Protein AF-A0A7S3NRF9-F1 (afdb_monomer)

Structure (mmCIF, N/CA/C/O backbone):
data_AF-A0A7S3NRF9-F1
#
_entry.id   AF-A0A7S3NRF9-F1
#
loop_
_atom_site.group_PDB
_atom_site.id
_atom_site.type_symbol
_atom_site.label_atom_id
_atom_site.label_alt_id
_atom_site.label_comp_id
_atom_site.label_asym_id
_atom_site.label_entity_id
_atom_site.label_seq_id
_atom_site.pdbx_PDB_ins_code
_atom_site.Cartn_x
_atom_site.Cartn_y
_atom_site.Cartn_z
_atom_site.occupancy
_atom_site.B_iso_or_equiv
_atom_site.auth_seq_id
_atom_site.auth_comp_id
_atom_site.auth_asym_id
_atom_site.auth_atom_id
_atom_site.pdbx_PDB_model_num
ATOM 1 N N . ILE A 1 1 ? -12.231 12.525 6.512 1.00 57.41 1 ILE A N 1
ATOM 2 C CA . ILE A 1 1 ? -11.126 12.093 7.397 1.00 57.41 1 ILE A CA 1
ATOM 3 C C . ILE A 1 1 ? -11.664 11.778 8.800 1.00 57.41 1 ILE A C 1
ATOM 5 O O . ILE A 1 1 ? -12.117 10.665 8.987 1.00 57.41 1 ILE A O 1
ATOM 9 N N . LYS A 1 2 ? -11.835 12.724 9.746 1.00 56.34 2 LYS A N 1
ATOM 10 C CA . LYS A 1 2 ? -12.274 12.409 11.141 1.00 56.34 2 LYS A CA 1
ATOM 11 C C . LYS A 1 2 ? -13.514 11.498 11.293 1.00 56.34 2 LYS A C 1
ATOM 13 O O . LYS A 1 2 ? -13.524 10.615 12.141 1.00 56.34 2 LYS A O 1
ATOM 18 N N . ARG A 1 3 ? -14.553 11.688 10.468 1.00 62.19 3 ARG A N 1
ATOM 19 C CA . ARG A 1 3 ? -15.779 10.857 10.483 1.00 62.19 3 ARG A CA 1
ATOM 20 C C . ARG A 1 3 ? -15.545 9.411 10.003 1.00 62.19 3 ARG A C 1
ATOM 22 O O . ARG A 1 3 ? -16.266 8.518 10.429 1.00 62.19 3 ARG A O 1
ATOM 29 N N . ARG A 1 4 ? -14.556 9.201 9.129 1.00 65.81 4 ARG A N 1
ATOM 30 C CA . ARG A 1 4 ? -14.205 7.916 8.497 1.00 65.81 4 ARG A CA 1
ATOM 31 C C . ARG A 1 4 ? -13.383 7.051 9.454 1.00 65.81 4 ARG A C 1
ATOM 33 O O . ARG A 1 4 ? -13.806 5.948 9.791 1.00 65.81 4 ARG A O 1
ATOM 40 N N . ILE A 1 5 ? -12.354 7.649 10.054 1.00 64.00 5 ILE A N 1
ATOM 41 C CA . ILE A 1 5 ? -11.557 7.048 11.129 1.00 64.00 5 ILE A CA 1
ATOM 42 C C . ILE A 1 5 ? -12.454 6.566 12.272 1.00 64.00 5 ILE A C 1
ATOM 44 O O . ILE A 1 5 ? -12.232 5.484 12.804 1.00 64.00 5 ILE A O 1
ATOM 48 N N . ASN A 1 6 ? -13.480 7.336 12.649 1.00 68.38 6 ASN A N 1
ATOM 49 C CA . ASN A 1 6 ? -14.400 6.931 13.713 1.00 68.38 6 ASN A CA 1
ATOM 50 C C . ASN A 1 6 ? -15.229 5.690 13.351 1.00 68.38 6 ASN A C 1
ATOM 52 O O . ASN A 1 6 ? -15.350 4.817 14.200 1.00 68.38 6 ASN A O 1
ATOM 56 N N . LYS A 1 7 ? -15.712 5.547 12.107 1.00 72.88 7 LYS A N 1
ATOM 57 C CA . LYS A 1 7 ? -16.411 4.324 11.660 1.00 72.88 7 LYS A CA 1
ATOM 58 C C . LYS A 1 7 ? -15.509 3.090 11.705 1.00 72.88 7 LYS A C 1
ATOM 60 O O . LYS A 1 7 ? -15.935 2.026 12.145 1.00 72.88 7 LYS A O 1
ATOM 65 N N . ILE A 1 8 ? -14.259 3.228 11.264 1.00 69.19 8 ILE A N 1
ATOM 66 C CA . ILE A 1 8 ? -13.275 2.139 11.317 1.00 69.1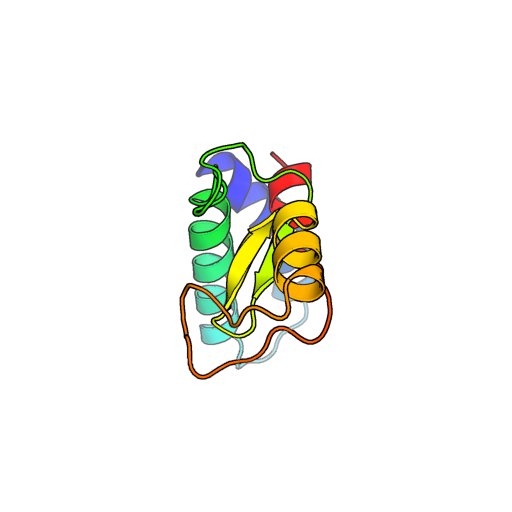9 8 ILE A CA 1
ATOM 67 C C . ILE A 1 8 ? -12.960 1.811 12.778 1.00 69.19 8 ILE A C 1
ATOM 69 O O . ILE A 1 8 ? -13.013 0.654 13.179 1.00 69.19 8 ILE A O 1
ATOM 73 N N . LYS A 1 9 ? -12.714 2.825 13.613 1.00 68.38 9 LYS A N 1
ATOM 74 C CA . LYS A 1 9 ? -12.515 2.631 15.053 1.00 68.38 9 LYS A CA 1
ATOM 75 C C . LYS A 1 9 ? -13.701 1.916 15.692 1.00 68.38 9 LYS A C 1
ATOM 77 O O . LYS A 1 9 ? -13.483 0.983 16.447 1.00 68.38 9 LYS A O 1
ATOM 82 N N . GLU A 1 10 ? -14.930 2.297 15.375 1.00 71.25 10 GLU A N 1
ATOM 83 C CA . GLU A 1 10 ? -16.123 1.613 15.872 1.00 71.25 10 GLU A CA 1
ATOM 84 C C . GLU A 1 10 ? -16.146 0.146 15.425 1.00 71.25 10 GLU A C 1
ATOM 86 O O . GLU A 1 10 ? -16.235 -0.72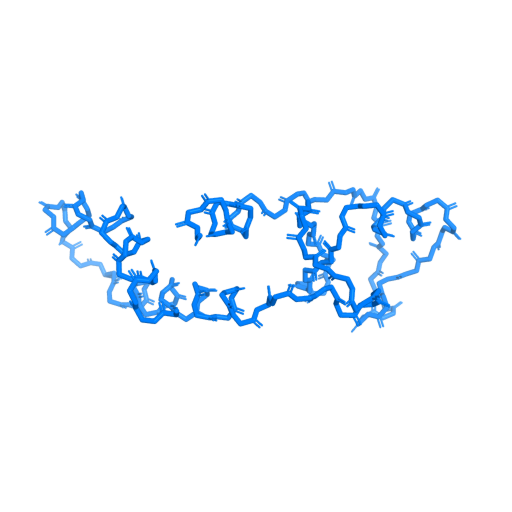9 16.278 1.00 71.25 10 GLU A O 1
ATOM 91 N N . LYS A 1 11 ? -15.938 -0.148 14.134 1.00 73.06 11 LYS A N 1
ATOM 92 C CA . LYS A 1 11 ? -15.914 -1.526 13.607 1.00 73.06 11 LYS A CA 1
ATOM 93 C C . LYS A 1 11 ? -14.868 -2.420 14.289 1.00 73.06 11 LYS A C 1
ATOM 95 O O . LYS A 1 11 ? -15.180 -3.560 14.623 1.00 73.06 11 LYS A O 1
ATOM 100 N N . TYR A 1 12 ? -13.639 -1.934 14.485 1.00 67.75 12 TYR A N 1
ATOM 101 C CA . TYR A 1 12 ? -12.548 -2.745 15.051 1.00 67.75 12 TYR A CA 1
ATOM 102 C C . TYR A 1 12 ? -12.474 -2.687 16.580 1.00 67.75 12 TYR A C 1
ATOM 104 O O . TYR A 1 12 ? -11.931 -3.611 17.175 1.00 67.75 12 TYR A O 1
ATOM 112 N N . PHE A 1 13 ? -13.014 -1.652 17.235 1.00 68.81 13 PHE A N 1
ATOM 113 C CA . PHE A 1 13 ? -12.909 -1.493 18.691 1.00 68.81 13 PHE A CA 1
ATOM 114 C C . PHE A 1 13 ? -14.209 -1.716 19.475 1.00 68.81 13 PHE A C 1
ATOM 116 O O . PHE A 1 13 ? -14.109 -2.006 20.666 1.00 68.81 13 PHE A O 1
ATOM 123 N N . GLN A 1 14 ? -15.404 -1.673 18.862 1.00 64.12 14 GLN A N 1
ATOM 124 C CA . GLN A 1 14 ? -16.675 -1.875 19.591 1.00 64.12 14 GLN A CA 1
ATOM 125 C C . GLN A 1 14 ? -16.762 -3.239 20.294 1.00 64.12 14 GLN A C 1
ATOM 127 O O . GLN A 1 14 ? -17.313 -3.314 21.388 1.00 64.12 14 GLN A O 1
ATOM 132 N N . ALA A 1 15 ? -16.191 -4.301 19.713 1.00 53.44 15 ALA A N 1
ATOM 133 C CA . ALA A 1 15 ? -16.131 -5.627 20.342 1.00 53.44 15 ALA A CA 1
ATOM 134 C C . ALA A 1 15 ? -14.925 -5.799 21.290 1.00 53.44 15 ALA A C 1
ATOM 136 O O . ALA A 1 15 ? -14.947 -6.641 22.185 1.00 53.44 15 ALA A O 1
ATOM 137 N N . TYR A 1 16 ? -13.870 -4.999 21.109 1.00 54.41 16 TYR A N 1
ATOM 138 C CA . TYR A 1 16 ? -12.612 -5.116 21.855 1.00 54.41 16 TYR A CA 1
ATOM 139 C C . TYR A 1 16 ? -12.674 -4.429 23.221 1.00 54.41 16 TYR A C 1
ATOM 141 O O . TYR A 1 16 ? -12.123 -4.950 24.190 1.00 54.41 16 TYR A O 1
ATOM 149 N N . ASP A 1 17 ? -13.381 -3.300 23.327 1.00 53.94 17 ASP A N 1
ATOM 150 C CA . ASP A 1 17 ? -13.506 -2.567 24.593 1.00 53.94 17 ASP A CA 1
ATOM 151 C C . ASP A 1 17 ? -14.291 -3.377 25.666 1.00 53.94 17 ASP A C 1
ATOM 153 O O . ASP A 1 17 ? -14.190 -3.063 26.849 1.00 53.94 17 ASP A O 1
ATOM 157 N N . GLN A 1 18 ? -15.007 -4.456 25.295 1.00 52.12 18 GLN A N 1
ATOM 158 C CA . GLN A 1 18 ? -15.747 -5.333 26.225 1.00 52.12 18 GLN A CA 1
ATOM 159 C C . GLN A 1 18 ? -14.961 -6.566 26.723 1.00 52.12 18 GLN A C 1
ATOM 161 O O . GLN A 1 18 ? -15.396 -7.208 27.675 1.00 52.12 18 GLN A O 1
ATOM 166 N N . ILE A 1 19 ? -13.827 -6.920 26.100 1.00 51.50 19 ILE A N 1
ATOM 167 C CA . ILE A 1 19 ? -13.171 -8.233 26.303 1.00 51.50 19 ILE A CA 1
ATOM 168 C C . ILE A 1 19 ? -11.788 -8.128 26.983 1.00 51.50 19 ILE A C 1
ATOM 170 O O . ILE A 1 19 ? -11.240 -9.134 27.427 1.00 51.50 19 ILE A O 1
ATOM 174 N N . LEU A 1 20 ? -11.193 -6.939 27.120 1.00 49.19 20 LEU A N 1
ATOM 175 C CA . LEU A 1 20 ? -9.749 -6.851 27.375 1.00 49.19 20 LEU A CA 1
ATOM 176 C C . LEU A 1 20 ? -9.321 -6.395 28.773 1.00 49.19 20 LEU A C 1
ATOM 178 O O . LEU A 1 20 ? -9.385 -5.221 29.129 1.00 49.19 20 LEU A O 1
ATOM 182 N N . VAL A 1 21 ? -8.726 -7.347 29.499 1.00 49.94 21 VAL A N 1
ATOM 183 C CA . VAL A 1 21 ? -7.741 -7.135 30.569 1.00 49.94 21 VAL A CA 1
ATOM 184 C C . VAL A 1 21 ? -6.389 -6.806 29.902 1.00 49.94 21 VAL A C 1
ATOM 186 O O . VAL A 1 21 ? -6.007 -7.443 28.924 1.00 49.94 21 VAL A O 1
ATOM 189 N N . ALA A 1 22 ? -5.708 -5.756 30.370 1.00 49.78 22 ALA A N 1
ATOM 190 C CA . ALA A 1 22 ? -4.527 -5.114 29.762 1.00 49.78 22 ALA A CA 1
ATOM 191 C C . ALA A 1 22 ? -3.461 -6.089 29.193 1.00 49.78 22 ALA A C 1
ATOM 193 O O . ALA A 1 22 ? -3.112 -7.054 29.875 1.00 49.78 22 ALA A O 1
ATOM 194 N N . PRO A 1 23 ? -2.921 -5.829 27.971 1.00 52.16 23 PRO A N 1
ATOM 195 C CA . PRO A 1 23 ? -1.984 -4.716 27.736 1.00 52.16 23 PRO A CA 1
ATOM 196 C C . PRO A 1 23 ? -2.148 -4.011 26.360 1.00 52.16 23 PRO A C 1
ATOM 198 O O . PRO A 1 23 ? -1.223 -3.9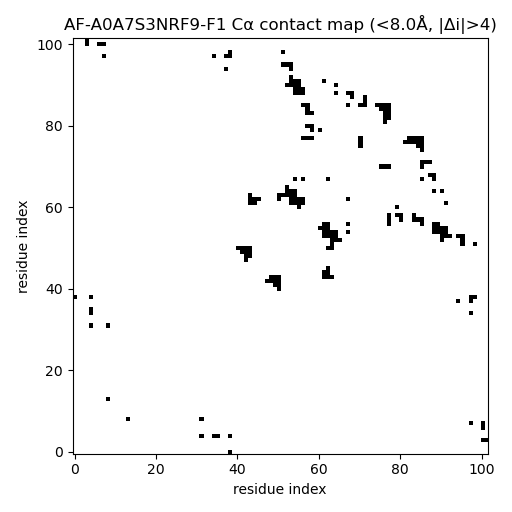67 25.556 1.00 52.16 23 PRO A O 1
ATOM 201 N N . GLN A 1 24 ? -3.324 -3.451 26.042 1.00 63.16 24 GLN A N 1
ATOM 202 C CA . GLN A 1 24 ? -3.655 -3.043 24.655 1.00 63.16 24 GLN A CA 1
ATOM 203 C C . GLN A 1 24 ? -3.738 -1.529 24.348 1.00 63.16 24 GLN A C 1
ATOM 205 O O . GLN A 1 24 ? -4.157 -1.148 23.251 1.00 63.16 24 GLN A O 1
ATOM 210 N N . LYS A 1 25 ? -3.304 -0.629 25.246 1.00 62.41 25 LYS A N 1
ATOM 211 C CA . LYS A 1 25 ? -3.264 0.821 24.930 1.00 62.41 25 LYS A CA 1
ATOM 212 C C . LYS A 1 25 ? -2.327 1.136 23.759 1.00 62.41 25 LYS A C 1
ATOM 214 O O . LYS A 1 25 ? -2.670 1.967 22.917 1.00 62.41 25 LYS A O 1
ATOM 219 N N . ASP A 1 26 ? -1.188 0.456 23.684 1.00 71.94 26 ASP A N 1
ATOM 220 C CA . ASP A 1 26 ? -0.205 0.683 22.622 1.00 71.94 26 ASP A CA 1
ATOM 221 C C . ASP A 1 26 ? -0.681 0.118 21.283 1.00 71.94 26 ASP A C 1
ATOM 223 O O . ASP A 1 26 ? -0.506 0.764 20.252 1.00 71.94 26 ASP A O 1
ATOM 227 N N . TYR A 1 27 ? -1.417 -0.998 21.301 1.00 72.12 27 TYR A N 1
ATOM 228 C CA . TYR A 1 27 ? -2.073 -1.531 20.108 1.00 72.12 27 TYR A CA 1
ATOM 229 C C . TYR A 1 27 ? -3.137 -0.568 19.561 1.00 72.12 27 TYR A C 1
ATOM 231 O O . TYR A 1 27 ? -3.139 -0.270 18.369 1.00 72.12 27 TYR A O 1
ATOM 239 N N . LYS A 1 28 ? -3.996 0.001 20.423 1.00 73.31 28 LYS A N 1
ATOM 240 C CA . LYS A 1 28 ? -5.025 0.978 20.011 1.00 73.31 28 LYS A CA 1
ATOM 241 C C . LYS A 1 28 ? -4.407 2.241 19.400 1.00 73.31 28 LYS A C 1
ATOM 243 O O . LYS A 1 28 ? -4.910 2.746 18.392 1.00 73.31 28 LYS A O 1
ATOM 248 N N . LYS A 1 29 ? -3.302 2.736 19.974 1.00 78.75 29 LYS A N 1
ATOM 249 C CA . LYS A 1 29 ? -2.528 3.862 19.418 1.00 78.75 29 LYS A CA 1
ATOM 250 C C . LYS A 1 29 ? -1.908 3.507 18.068 1.00 78.75 29 LYS A C 1
ATOM 252 O O . LYS A 1 29 ? -2.090 4.257 17.115 1.00 78.75 29 LYS A O 1
ATOM 257 N N . MET A 1 30 ? -1.233 2.362 17.978 1.00 79.38 30 MET A N 1
ATOM 258 C CA . MET A 1 30 ? -0.600 1.887 16.747 1.00 79.38 30 MET A CA 1
ATOM 259 C C . MET A 1 30 ? -1.626 1.700 15.626 1.00 79.38 30 MET A C 1
ATOM 261 O O . MET A 1 30 ? -1.424 2.189 14.521 1.00 79.38 30 MET A O 1
ATOM 265 N N . PHE A 1 31 ? -2.755 1.056 15.914 1.00 78.44 31 PHE A N 1
ATOM 266 C CA . PHE A 1 31 ? -3.831 0.870 14.948 1.00 78.44 31 PHE A CA 1
ATOM 267 C C . PHE A 1 31 ? -4.411 2.211 14.489 1.00 78.44 31 PHE A C 1
ATOM 269 O O . PHE A 1 31 ? -4.564 2.431 13.294 1.00 78.44 31 PHE A O 1
ATOM 276 N N . THR A 1 32 ? -4.675 3.136 15.420 1.00 78.06 32 THR A N 1
ATOM 277 C CA . THR A 1 32 ? -5.156 4.485 15.074 1.00 78.06 32 THR A CA 1
ATOM 278 C C . THR A 1 32 ? -4.182 5.200 14.139 1.00 78.06 32 THR A C 1
ATOM 280 O O . THR A 1 32 ? -4.608 5.731 13.117 1.00 78.06 32 THR A O 1
ATOM 283 N N . TYR A 1 33 ? -2.887 5.153 14.453 1.00 83.44 33 TYR A N 1
ATOM 284 C CA . TYR A 1 33 ? -1.835 5.721 13.616 1.00 83.44 33 TYR A CA 1
ATOM 285 C C . TYR A 1 33 ? -1.804 5.092 12.213 1.00 83.44 33 TYR A C 1
ATOM 287 O O . TYR A 1 33 ? -1.676 5.803 11.219 1.00 83.44 33 TYR A O 1
ATOM 295 N N . LEU A 1 34 ? -1.958 3.768 12.108 1.00 78.88 34 LEU A N 1
ATOM 296 C CA . LEU A 1 34 ? -1.984 3.074 10.818 1.00 78.88 34 LEU A CA 1
ATOM 297 C C . LEU A 1 34 ? -3.211 3.451 9.978 1.00 78.88 34 LEU A C 1
ATOM 299 O O . LEU A 1 34 ? -3.059 3.683 8.781 1.00 78.88 34 LEU A O 1
ATOM 303 N N . VAL A 1 35 ? -4.398 3.562 10.588 1.00 79.50 35 VAL A N 1
ATOM 304 C CA . VAL A 1 35 ? -5.609 4.047 9.899 1.00 79.50 35 VAL A CA 1
ATOM 305 C C . VAL A 1 35 ? -5.399 5.470 9.390 1.00 79.50 35 VAL A C 1
ATOM 307 O O . VAL A 1 35 ? -5.688 5.744 8.233 1.00 79.50 35 VAL A O 1
ATOM 310 N N . GLU A 1 36 ? -4.865 6.369 10.221 1.00 80.69 36 GLU A N 1
ATOM 311 C CA . GLU A 1 36 ? -4.591 7.762 9.837 1.00 80.69 36 GLU A CA 1
ATOM 312 C C . GLU A 1 36 ? -3.599 7.850 8.674 1.00 80.69 36 GLU A C 1
ATOM 314 O O . GLU A 1 36 ? -3.826 8.589 7.716 1.00 80.69 36 GLU A O 1
ATOM 319 N N . LYS A 1 37 ? -2.528 7.051 8.724 1.00 81.56 37 LYS A N 1
ATOM 320 C CA . LYS A 1 37 ? -1.538 6.982 7.649 1.00 81.56 37 LYS A CA 1
ATOM 321 C C . LYS A 1 37 ? -2.156 6.472 6.344 1.00 81.56 37 LYS A C 1
ATOM 323 O O . LYS A 1 37 ? -1.890 7.042 5.290 1.00 81.56 37 LYS A O 1
ATOM 328 N N . ILE A 1 38 ? -2.995 5.440 6.398 1.00 81.50 38 ILE A N 1
ATOM 329 C CA . ILE A 1 38 ? -3.661 4.889 5.210 1.00 81.50 38 ILE A CA 1
ATOM 330 C C . ILE A 1 38 ? -4.737 5.827 4.667 1.00 81.50 38 ILE A C 1
ATOM 332 O O . ILE A 1 38 ? -4.789 6.025 3.464 1.00 81.50 38 ILE A O 1
ATOM 336 N N . GLU A 1 39 ? -5.544 6.471 5.510 1.00 75.81 39 GLU A N 1
ATOM 337 C CA . GLU A 1 39 ? -6.506 7.475 5.034 1.00 75.81 39 GLU A CA 1
ATOM 338 C C . GLU A 1 39 ? -5.824 8.677 4.370 1.00 75.81 39 GLU A C 1
ATOM 340 O O . GLU A 1 39 ? -6.440 9.353 3.549 1.00 75.81 39 GLU A O 1
ATOM 345 N N . SER A 1 40 ? -4.571 8.973 4.729 1.00 79.50 40 SER A N 1
ATOM 346 C CA . SER A 1 40 ? -3.798 10.017 4.050 1.00 79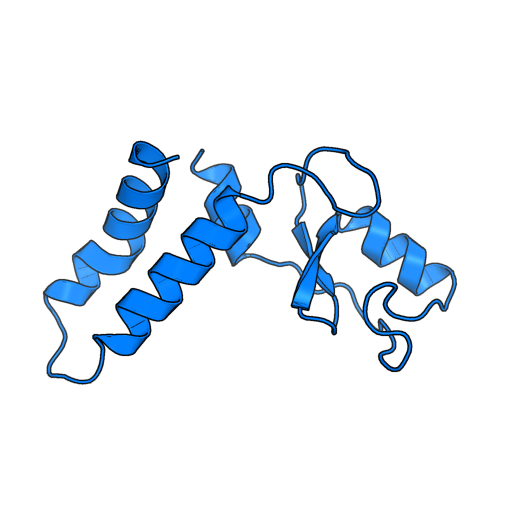.50 40 SER A CA 1
ATOM 347 C C . SER A 1 40 ? -3.261 9.584 2.680 1.00 79.50 40 SER A C 1
ATOM 349 O O . SER A 1 40 ? -2.926 10.438 1.861 1.00 79.50 40 SER A O 1
ATOM 351 N N . LEU A 1 41 ? -3.212 8.277 2.406 1.00 81.06 41 LEU A N 1
ATOM 352 C CA . LEU A 1 41 ? -2.833 7.716 1.112 1.00 81.06 41 LEU A CA 1
ATOM 353 C C . LEU A 1 41 ? -4.048 7.727 0.172 1.00 81.06 41 LEU A C 1
ATOM 355 O O . LEU A 1 41 ? -4.727 6.721 0.021 1.00 81.06 41 LEU A O 1
ATOM 359 N N . ASN A 1 42 ? -4.325 8.862 -0.469 1.00 78.81 42 ASN A N 1
ATOM 360 C CA . ASN A 1 42 ? -5.363 8.934 -1.511 1.00 78.81 42 ASN A CA 1
ATOM 361 C C . ASN A 1 42 ? -4.846 8.522 -2.898 1.00 78.81 42 ASN A C 1
ATOM 3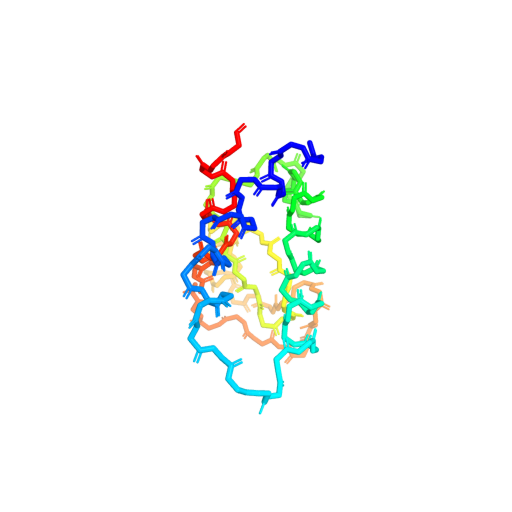63 O O . ASN A 1 42 ? -5.632 8.146 -3.767 1.00 78.81 42 ASN A O 1
ATOM 367 N N . GLU A 1 43 ? -3.530 8.603 -3.097 1.00 88.69 43 GLU A N 1
ATOM 368 C CA . GLU A 1 43 ? -2.872 8.411 -4.385 1.00 88.69 43 GLU A CA 1
ATOM 369 C C . GLU A 1 43 ? -1.702 7.435 -4.256 1.00 88.69 43 GLU A C 1
ATOM 371 O O . GLU A 1 43 ? -1.002 7.369 -3.241 1.00 88.69 43 GLU A O 1
ATOM 376 N N . CYS A 1 44 ? -1.487 6.666 -5.316 1.00 90.56 44 CYS A N 1
ATOM 377 C CA . CYS A 1 44 ? -0.358 5.777 -5.471 1.00 90.56 44 CYS A CA 1
ATOM 378 C C . CYS A 1 44 ? 0.917 6.624 -5.617 1.00 90.56 44 CYS A C 1
ATOM 380 O O . CYS A 1 44 ? 1.011 7.417 -6.552 1.00 90.56 44 CYS A O 1
ATOM 382 N N . PRO A 1 45 ? 1.948 6.426 -4.778 1.00 90.44 45 PRO A N 1
ATOM 383 C CA . PRO A 1 45 ? 3.138 7.283 -4.770 1.00 90.44 45 PRO A CA 1
ATOM 384 C C . PRO A 1 45 ? 4.013 7.170 -6.029 1.00 90.44 45 PRO A C 1
ATOM 386 O O . PRO A 1 45 ? 4.962 7.933 -6.177 1.00 90.44 45 PRO A O 1
ATOM 389 N N . LEU A 1 46 ? 3.736 6.205 -6.913 1.00 89.81 46 LEU A N 1
ATOM 390 C CA . LEU A 1 46 ? 4.468 6.011 -8.169 1.00 89.81 46 LEU A CA 1
ATOM 391 C C . LEU A 1 46 ? 3.676 6.461 -9.399 1.00 89.81 46 LEU A C 1
ATOM 393 O O . LEU A 1 46 ? 4.279 6.928 -10.359 1.00 89.81 46 LEU A O 1
ATOM 397 N N . SER A 1 47 ? 2.350 6.288 -9.392 1.00 88.25 47 SER A N 1
ATOM 398 C CA . SER A 1 47 ? 1.501 6.623 -10.542 1.00 88.25 47 SER A CA 1
ATOM 399 C C . SER A 1 47 ? 0.743 7.932 -10.381 1.00 88.25 47 SER A C 1
ATOM 401 O O . SER A 1 47 ? 0.262 8.462 -11.375 1.00 88.25 47 SER A O 1
ATOM 403 N N . PHE A 1 48 ? 0.645 8.449 -9.152 1.00 88.81 48 PHE A N 1
ATOM 404 C CA . PHE A 1 48 ? -0.190 9.596 -8.778 1.00 88.81 48 PHE A CA 1
ATOM 405 C C . PHE A 1 48 ? -1.686 9.404 -9.094 1.00 88.81 48 PHE A C 1
ATOM 407 O O . PHE A 1 48 ? -2.466 10.348 -9.064 1.00 88.81 48 PHE A O 1
ATOM 414 N N . GLU A 1 49 ? -2.104 8.170 -9.383 1.00 89.81 49 GLU A N 1
ATOM 415 C CA . GLU A 1 49 ? -3.506 7.788 -9.559 1.00 89.81 49 GLU A CA 1
ATOM 416 C C . GLU A 1 49 ? -4.101 7.331 -8.227 1.00 89.81 49 GLU A C 1
ATOM 418 O O . GLU A 1 49 ? -3.368 7.015 -7.289 1.00 89.81 49 GLU A O 1
ATOM 423 N N . SER A 1 50 ? -5.427 7.220 -8.148 1.00 89.56 50 SER A N 1
ATOM 424 C CA . SER A 1 50 ? -6.079 6.707 -6.942 1.00 89.56 50 SER A CA 1
ATOM 425 C C . SER A 1 50 ? -5.656 5.267 -6.609 1.00 89.56 50 SER A C 1
ATOM 427 O O . SER A 1 50 ? -5.314 4.466 -7.486 1.00 89.56 50 SER A O 1
ATOM 429 N N . LEU A 1 51 ? -5.639 4.942 -5.315 1.00 90.06 51 LEU A N 1
ATOM 430 C CA . LEU A 1 51 ? -5.343 3.598 -4.819 1.00 90.06 51 LEU A CA 1
ATOM 431 C C . LEU A 1 51 ? -6.611 2.731 -4.796 1.00 90.06 51 LEU A C 1
ATOM 433 O O . LEU A 1 51 ? -7.312 2.686 -3.790 1.00 90.06 51 LEU A O 1
ATOM 437 N N . ASP A 1 52 ? -6.865 1.987 -5.874 1.00 89.06 52 ASP A N 1
ATOM 438 C CA . ASP A 1 52 ? -8.056 1.124 -5.984 1.00 89.06 52 ASP A CA 1
ATOM 439 C C . ASP A 1 52 ? -7.811 -0.298 -5.458 1.00 89.06 52 ASP A C 1
ATOM 441 O O . ASP A 1 52 ? -8.626 -0.887 -4.747 1.00 89.06 52 ASP A O 1
ATOM 445 N N . ASN A 1 53 ? -6.660 -0.876 -5.812 1.0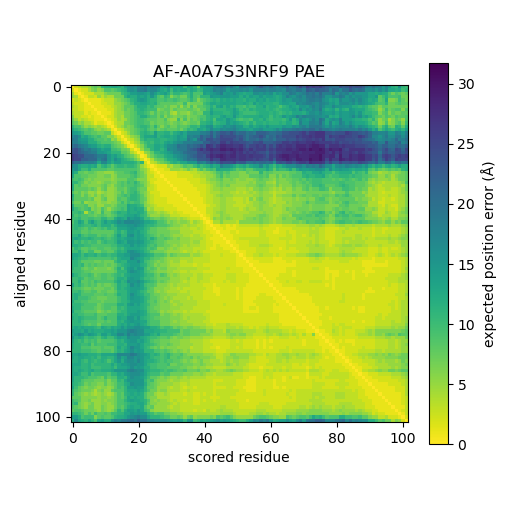0 92.50 53 ASN A N 1
ATOM 446 C CA . ASN A 1 53 ? -6.264 -2.226 -5.410 1.00 92.50 53 ASN A CA 1
ATOM 447 C C . ASN A 1 53 ? -4.901 -2.150 -4.723 1.00 92.50 53 ASN A C 1
ATOM 449 O O . ASN A 1 53 ? -3.873 -2.383 -5.364 1.00 92.50 53 ASN A O 1
ATOM 453 N N . PRO A 1 54 ? -4.866 -1.771 -3.435 1.00 94.25 54 PRO A N 1
ATOM 454 C CA . PRO A 1 54 ? -3.614 -1.504 -2.750 1.00 94.25 54 PRO A CA 1
ATOM 455 C C . PRO A 1 54 ? -2.826 -2.798 -2.508 1.00 94.25 54 PRO A C 1
ATOM 457 O O . PRO A 1 54 ? -3.324 -3.768 -1.935 1.00 94.25 54 PRO A O 1
ATOM 460 N N . ALA A 1 55 ? -1.558 -2.788 -2.899 1.00 95.31 55 ALA A N 1
ATOM 461 C CA . ALA A 1 55 ? -0.560 -3.812 -2.633 1.00 95.31 55 ALA A CA 1
ATOM 462 C C . ALA A 1 55 ? 0.598 -3.208 -1.834 1.00 95.31 55 ALA A C 1
ATOM 464 O O . ALA A 1 55 ? 0.981 -2.059 -2.049 1.00 95.31 55 ALA A O 1
ATOM 465 N N . ILE A 1 56 ? 1.158 -3.980 -0.906 1.00 94.44 56 ILE A N 1
ATOM 466 C CA . ILE A 1 56 ? 2.281 -3.554 -0.073 1.00 94.44 56 ILE A CA 1
ATOM 467 C C . ILE A 1 56 ? 3.596 -4.085 -0.642 1.00 94.44 56 ILE A C 1
ATOM 469 O O . ILE A 1 56 ? 3.731 -5.264 -0.974 1.00 94.44 56 ILE A O 1
ATOM 473 N N . LEU A 1 57 ? 4.568 -3.192 -0.759 1.00 94.75 57 LEU A N 1
ATOM 474 C CA . LEU A 1 57 ? 5.933 -3.511 -1.139 1.00 94.75 57 LEU A CA 1
ATOM 475 C C . LEU A 1 57 ? 6.746 -3.996 0.078 1.00 94.75 57 LEU A C 1
ATOM 477 O O . LEU A 1 57 ? 6.384 -3.698 1.218 1.00 94.75 57 LEU A O 1
ATOM 481 N N . PRO A 1 58 ? 7.879 -4.695 -0.120 1.00 94.06 58 PRO A N 1
ATOM 482 C CA . PRO A 1 58 ? 8.779 -5.098 0.969 1.00 94.06 58 PRO A CA 1
ATOM 483 C C . PRO A 1 58 ? 9.312 -3.945 1.847 1.00 94.06 58 PRO A C 1
ATOM 485 O O . PRO A 1 58 ? 9.701 -4.156 3.000 1.00 94.06 58 PRO A O 1
ATOM 488 N N . SER A 1 59 ? 9.362 -2.722 1.321 1.00 93.44 59 SER A N 1
ATOM 489 C CA . SER A 1 59 ? 9.655 -1.486 2.060 1.00 93.44 59 SER A CA 1
ATOM 490 C C . SER A 1 59 ? 8.536 -1.066 3.022 1.00 93.44 59 SER A C 1
ATOM 492 O O . SER A 1 59 ? 8.758 -0.228 3.890 1.00 93.44 59 SER A O 1
ATOM 494 N N . GLY A 1 60 ? 7.342 -1.649 2.895 1.00 90.94 60 GLY A N 1
ATOM 495 C CA . GLY A 1 60 ? 6.139 -1.270 3.634 1.00 90.94 60 GLY A CA 1
ATOM 496 C C . GLY A 1 60 ? 5.307 -0.179 2.949 1.00 90.94 60 GLY A C 1
ATOM 497 O O . GLY A 1 60 ? 4.255 0.194 3.469 1.00 90.94 60 GLY A O 1
ATOM 498 N N . ASN A 1 61 ? 5.741 0.328 1.791 1.00 91.69 61 ASN A N 1
ATOM 499 C CA . ASN A 1 61 ? 4.977 1.303 1.013 1.00 91.69 61 ASN A CA 1
ATOM 500 C C . ASN A 1 61 ? 3.812 0.633 0.281 1.00 91.69 61 ASN A C 1
ATOM 502 O O . ASN A 1 61 ? 3.934 -0.489 -0.205 1.00 91.69 61 ASN A O 1
ATOM 506 N N . THR A 1 62 ? 2.676 1.328 0.207 1.00 94.00 62 THR A N 1
ATOM 507 C CA . THR A 1 62 ? 1.481 0.841 -0.493 1.00 94.00 62 THR A CA 1
ATOM 508 C C . THR A 1 62 ? 1.389 1.491 -1.869 1.00 94.00 62 THR A C 1
ATOM 510 O O . THR A 1 62 ? 1.482 2.710 -1.983 1.00 94.00 62 THR A O 1
ATOM 513 N N . ILE A 1 63 ? 1.219 0.671 -2.902 1.00 94.81 63 ILE A N 1
ATOM 514 C CA . ILE A 1 63 ? 1.068 1.068 -4.308 1.00 94.81 63 ILE A CA 1
ATOM 515 C C . ILE A 1 63 ? -0.117 0.323 -4.927 1.00 94.81 63 ILE A C 1
ATOM 517 O O . ILE A 1 63 ? -0.673 -0.577 -4.303 1.00 94.81 63 ILE A O 1
ATOM 521 N N . ASN A 1 64 ? -0.472 0.627 -6.174 1.00 94.94 64 ASN A N 1
ATOM 522 C CA . ASN A 1 64 ? -1.445 -0.185 -6.902 1.00 94.94 64 ASN A CA 1
ATOM 523 C C . ASN A 1 64 ? -0.883 -1.571 -7.260 1.00 94.94 64 ASN A C 1
ATOM 525 O O . ASN A 1 64 ? 0.266 -1.720 -7.685 1.00 94.94 64 ASN A O 1
ATOM 529 N N . GLU A 1 65 ? -1.729 -2.592 -7.144 1.00 95.44 65 GLU A N 1
ATOM 530 C CA . GLU A 1 65 ? -1.419 -3.982 -7.480 1.00 95.44 65 GLU A CA 1
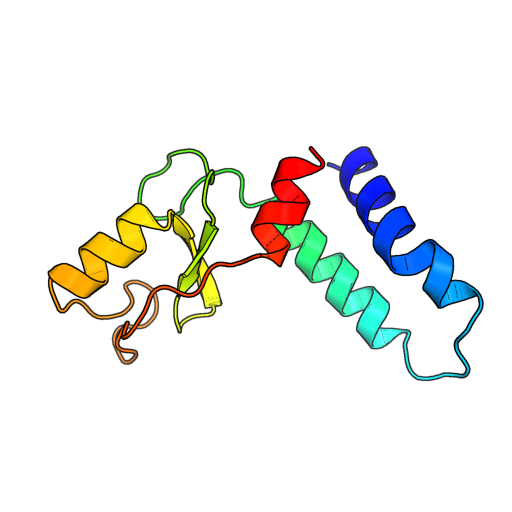ATOM 531 C C . GLU A 1 65 ? -0.852 -4.118 -8.896 1.00 95.44 65 GLU A C 1
ATOM 533 O O . GLU A 1 65 ? 0.120 -4.845 -9.105 1.00 95.44 65 GLU A O 1
ATOM 538 N N . GLN A 1 66 ? -1.416 -3.387 -9.861 1.00 93.75 66 GLN A N 1
ATOM 539 C CA . GLN A 1 66 ? -0.950 -3.418 -11.245 1.00 93.75 66 GLN A CA 1
ATOM 540 C C . GLN A 1 66 ? 0.497 -2.923 -11.376 1.00 93.75 66 GLN A C 1
ATOM 542 O O . GLN A 1 66 ? 1.296 -3.539 -12.079 1.00 93.75 66 GLN A O 1
ATOM 547 N N . PHE A 1 67 ? 0.869 -1.870 -10.644 1.00 93.69 67 PHE A N 1
ATOM 548 C CA . PHE A 1 67 ? 2.254 -1.399 -10.595 1.00 93.69 67 PHE A CA 1
ATOM 549 C C . PHE A 1 67 ? 3.181 -2.440 -9.965 1.00 93.69 67 PHE A C 1
ATOM 551 O O . PHE A 1 67 ? 4.270 -2.683 -10.479 1.00 93.69 67 PHE A O 1
ATOM 558 N N . CYS A 1 68 ? 2.735 -3.108 -8.898 1.00 94.75 68 CYS A N 1
ATOM 559 C CA . CYS A 1 68 ? 3.498 -4.188 -8.273 1.00 94.75 68 CYS A CA 1
ATOM 560 C C . CYS A 1 68 ? 3.751 -5.345 -9.256 1.00 94.75 68 CYS A C 1
ATOM 562 O O . CYS A 1 68 ? 4.882 -5.813 -9.386 1.00 94.75 68 CYS A O 1
ATOM 564 N N . LYS A 1 69 ? 2.726 -5.758 -10.015 1.00 95.25 69 LYS A N 1
ATOM 565 C CA . LYS A 1 69 ? 2.856 -6.779 -11.070 1.00 95.25 69 LYS A CA 1
ATOM 566 C C . LYS A 1 69 ? 3.862 -6.369 -12.140 1.00 95.25 69 LYS A C 1
ATOM 568 O O . LYS A 1 69 ? 4.703 -7.183 -12.512 1.00 95.25 69 LYS A O 1
ATOM 573 N N . ASN A 1 70 ? 3.811 -5.114 -12.586 1.00 94.25 70 ASN A N 1
ATOM 574 C CA . ASN A 1 70 ? 4.748 -4.594 -13.577 1.00 94.25 70 ASN A CA 1
ATOM 575 C C . ASN A 1 70 ? 6.194 -4.667 -13.059 1.00 94.25 70 ASN A C 1
ATOM 577 O O . ASN A 1 70 ? 7.050 -5.205 -13.757 1.00 94.25 70 ASN A O 1
ATOM 581 N N . LEU A 1 71 ? 6.448 -4.234 -11.818 1.00 93.62 71 LEU A N 1
ATOM 582 C CA . LEU A 1 71 ? 7.776 -4.296 -11.191 1.00 93.62 71 LEU A CA 1
ATOM 583 C C . LEU A 1 71 ? 8.307 -5.733 -11.053 1.00 93.62 71 LEU A C 1
ATOM 585 O O . LEU A 1 71 ? 9.491 -5.985 -11.270 1.00 93.62 71 LEU A O 1
ATOM 589 N N . ILE A 1 72 ? 7.435 -6.689 -10.716 1.00 94.56 72 ILE A N 1
ATOM 590 C CA . ILE A 1 72 ? 7.799 -8.113 -10.667 1.00 94.56 72 ILE A CA 1
ATOM 591 C C . ILE A 1 72 ? 8.156 -8.613 -12.070 1.00 94.56 72 ILE A C 1
ATOM 593 O O . ILE A 1 72 ? 9.176 -9.278 -12.245 1.00 94.56 72 ILE A O 1
ATOM 597 N N . SER A 1 73 ? 7.340 -8.276 -13.074 1.00 95.19 73 SER A N 1
ATOM 598 C CA . SER A 1 73 ? 7.541 -8.719 -14.458 1.00 95.19 73 SER A CA 1
ATOM 599 C C . SER A 1 73 ? 8.814 -8.157 -15.095 1.00 95.19 73 SER A C 1
ATOM 601 O O . SER A 1 73 ? 9.446 -8.839 -15.896 1.00 95.19 73 SER A O 1
ATOM 603 N N . SER A 1 74 ? 9.234 -6.952 -14.698 1.00 92.81 74 SER A N 1
ATOM 604 C CA . SER A 1 74 ? 10.481 -6.330 -15.148 1.00 92.81 74 SER A CA 1
ATOM 605 C C . SER A 1 74 ? 11.715 -6.821 -14.384 1.00 92.81 74 SER A C 1
ATOM 607 O O . SER A 1 74 ? 12.829 -6.409 -14.699 1.00 92.81 74 SER A O 1
ATOM 609 N N . GLY A 1 75 ? 11.543 -7.674 -13.366 1.00 91.69 75 GLY A N 1
ATOM 610 C CA . GLY A 1 75 ? 12.632 -8.109 -12.489 1.00 91.69 75 GLY A CA 1
ATOM 611 C C . GLY A 1 75 ? 13.214 -6.978 -11.635 1.00 91.69 75 GLY A C 1
ATOM 612 O O . GLY A 1 75 ? 14.354 -7.079 -11.175 1.00 91.69 75 GLY A O 1
ATOM 613 N N . SER A 1 76 ? 12.456 -5.895 -11.441 1.00 91.38 76 SER A N 1
ATOM 614 C CA . SER A 1 76 ? 12.889 -4.720 -10.691 1.00 91.38 76 SER A CA 1
ATOM 615 C C . SER A 1 76 ? 12.929 -4.982 -9.183 1.00 91.38 76 SER A C 1
ATOM 617 O O . SER A 1 76 ? 12.281 -5.883 -8.641 1.00 91.38 76 SER A O 1
ATOM 619 N N . THR A 1 77 ? 13.719 -4.175 -8.483 1.00 93.94 77 THR A N 1
ATOM 620 C CA . THR A 1 77 ? 13.714 -4.107 -7.020 1.00 93.94 77 THR A CA 1
ATOM 621 C C . THR A 1 77 ? 12.638 -3.141 -6.530 1.00 93.94 77 THR A C 1
ATOM 623 O O . THR A 1 77 ? 11.970 -2.469 -7.317 1.00 93.94 77 THR A O 1
ATOM 626 N N . ASP A 1 78 ? 12.431 -3.108 -5.216 1.00 94.88 78 ASP A N 1
ATOM 627 C CA . ASP A 1 78 ? 11.539 -2.145 -4.586 1.00 94.88 78 ASP A CA 1
ATOM 628 C C . ASP A 1 78 ? 12.058 -0.708 -4.818 1.00 94.88 78 ASP A C 1
ATOM 630 O O . ASP A 1 78 ? 13.191 -0.401 -4.441 1.00 94.88 7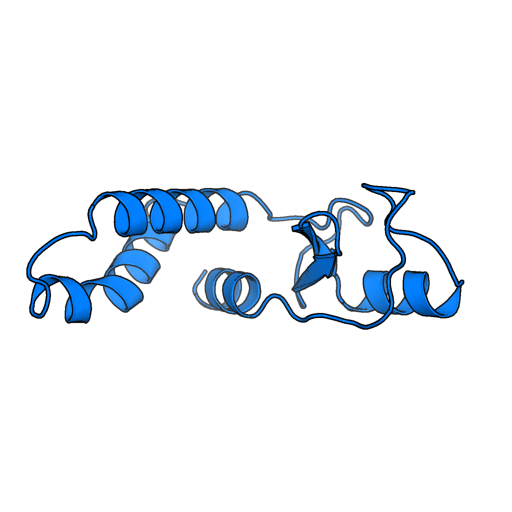8 ASP A O 1
ATOM 634 N N . PRO A 1 79 ? 11.260 0.185 -5.434 1.00 94.25 79 PRO A N 1
ATOM 635 C CA . PRO A 1 79 ? 11.687 1.548 -5.748 1.00 94.25 79 PRO A CA 1
ATOM 636 C C . PRO A 1 79 ? 11.926 2.420 -4.508 1.00 94.25 79 PRO A C 1
ATOM 638 O O . PRO A 1 79 ? 12.585 3.450 -4.612 1.00 94.25 79 PRO A O 1
ATOM 641 N N . PHE A 1 80 ? 11.425 2.016 -3.338 1.00 94.12 80 PHE A N 1
ATOM 642 C CA . PHE A 1 80 ? 11.646 2.710 -2.068 1.00 94.12 80 PHE A CA 1
ATOM 643 C C . PHE A 1 80 ? 12.742 2.056 -1.214 1.00 94.12 80 PHE A C 1
ATOM 645 O O . PHE A 1 80 ? 13.119 2.607 -0.182 1.00 94.12 80 PHE A O 1
ATOM 652 N N . ASP A 1 81 ? 13.239 0.884 -1.618 1.00 95.25 81 ASP A N 1
ATOM 653 C CA . ASP A 1 81 ? 14.321 0.160 -0.950 1.00 95.25 81 ASP A CA 1
ATOM 654 C C . ASP A 1 81 ? 15.007 -0.789 -1.945 1.00 95.25 81 ASP A C 1
ATOM 656 O O . ASP A 1 81 ? 14.655 -1.964 -2.079 1.00 95.25 81 ASP A O 1
ATOM 660 N N . CYS A 1 82 ? 16.015 -0.282 -2.656 1.00 91.38 82 CYS A N 1
ATOM 661 C CA . CYS A 1 82 ? 16.657 -1.004 -3.756 1.00 91.38 82 CYS A CA 1
ATOM 662 C C . CYS A 1 82 ? 17.359 -2.310 -3.335 1.00 91.38 82 CYS A C 1
ATOM 664 O O . CYS A 1 82 ? 17.710 -3.114 -4.200 1.00 91.38 82 CYS A O 1
ATOM 666 N N . GLN A 1 83 ? 17.540 -2.552 -2.032 1.00 93.69 83 GLN A N 1
ATOM 667 C CA . GLN A 1 83 ? 18.095 -3.798 -1.502 1.00 93.69 83 GLN A CA 1
ATOM 668 C C . GLN A 1 83 ? 17.056 -4.928 -1.459 1.00 93.69 83 GLN A C 1
ATOM 670 O O . GLN A 1 83 ? 17.416 -6.107 -1.395 1.00 93.69 83 GLN A O 1
ATOM 675 N N . LYS A 1 84 ? 15.759 -4.601 -1.517 1.00 92.31 84 LYS A N 1
ATOM 676 C CA . LYS A 1 84 ? 14.670 -5.575 -1.430 1.00 92.31 84 LYS A CA 1
ATOM 677 C C . LYS A 1 84 ? 14.144 -5.946 -2.811 1.00 92.31 84 LYS A C 1
ATOM 679 O O . LYS A 1 84 ? 13.761 -5.104 -3.618 1.00 92.31 84 LYS A O 1
ATOM 684 N N . ARG A 1 85 ? 14.072 -7.252 -3.075 1.00 91.69 85 ARG A N 1
ATOM 685 C CA . ARG A 1 85 ? 13.417 -7.789 -4.276 1.00 91.69 85 ARG A CA 1
ATOM 686 C C . ARG A 1 85 ? 11.923 -7.958 -4.047 1.00 91.69 85 ARG A C 1
ATOM 688 O O . ARG A 1 85 ? 11.514 -8.498 -3.019 1.00 91.69 85 ARG A O 1
ATOM 695 N N . ILE A 1 86 ? 11.132 -7.600 -5.051 1.00 92.50 86 ILE A N 1
ATOM 696 C CA . ILE A 1 86 ? 9.697 -7.868 -5.072 1.00 92.50 86 ILE A CA 1
ATOM 697 C C . ILE A 1 86 ? 9.506 -9.261 -5.677 1.00 92.50 86 ILE A C 1
ATOM 699 O O . ILE A 1 86 ? 9.848 -9.496 -6.832 1.00 92.50 86 ILE A O 1
ATOM 703 N N . ARG A 1 87 ? 9.034 -10.219 -4.874 1.00 90.62 87 ARG A N 1
ATOM 704 C CA . ARG A 1 87 ? 8.903 -11.630 -5.296 1.00 90.62 87 ARG A CA 1
ATOM 705 C C . ARG A 1 87 ? 7.474 -12.033 -5.628 1.00 90.62 87 ARG A C 1
ATOM 707 O O . ARG A 1 87 ? 7.256 -12.985 -6.367 1.00 90.62 87 ARG A O 1
ATOM 714 N N . SER A 1 88 ? 6.511 -11.341 -5.043 1.00 93.25 88 SER A N 1
ATOM 715 C CA . SER A 1 88 ? 5.096 -11.629 -5.190 1.00 93.25 88 SER A CA 1
ATOM 716 C C . SER A 1 88 ? 4.291 -10.383 -4.869 1.00 93.25 88 SER A C 1
ATOM 718 O O . SER A 1 88 ? 4.749 -9.480 -4.165 1.00 93.25 88 SER A O 1
ATOM 720 N N . VAL A 1 89 ? 3.070 -10.353 -5.388 1.00 94.62 89 VAL A N 1
ATOM 721 C CA . VAL A 1 89 ? 2.082 -9.356 -5.002 1.00 94.62 89 VAL A CA 1
ATOM 722 C C . VAL A 1 89 ? 1.571 -9.706 -3.609 1.00 94.62 89 VAL A C 1
ATOM 724 O O . VAL A 1 89 ? 1.078 -10.812 -3.384 1.00 94.62 89 VAL A O 1
ATOM 727 N N . VAL A 1 90 ? 1.644 -8.749 -2.688 1.00 95.38 90 VAL A N 1
ATOM 728 C CA . VAL A 1 90 ? 1.013 -8.848 -1.370 1.00 95.38 90 VAL A CA 1
ATOM 729 C C . VAL A 1 90 ? -0.088 -7.8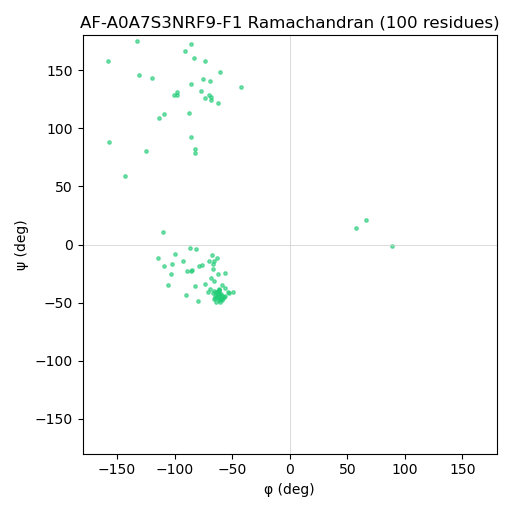02 -1.300 1.00 95.38 90 VAL A C 1
ATOM 731 O O . VAL A 1 90 ? 0.187 -6.608 -1.238 1.00 95.38 90 VAL A O 1
ATOM 734 N N . VAL A 1 91 ? -1.346 -8.239 -1.329 1.00 94.19 91 VAL A N 1
ATOM 735 C CA . VAL A 1 91 ? -2.500 -7.333 -1.234 1.00 94.19 91 VAL A CA 1
ATOM 736 C C . VAL A 1 91 ? -2.559 -6.724 0.166 1.00 94.19 91 VAL A C 1
ATOM 738 O O . VAL A 1 91 ? -2.595 -7.447 1.165 1.00 94.19 91 VAL A O 1
ATOM 741 N N . ASN A 1 92 ? -2.623 -5.395 0.248 1.00 92.69 92 ASN A N 1
ATOM 742 C CA . ASN A 1 92 ? -2.825 -4.677 1.498 1.00 92.69 92 ASN A CA 1
ATOM 743 C C . ASN A 1 92 ? -4.323 -4.649 1.833 1.00 92.69 92 ASN A C 1
ATOM 745 O O . ASN A 1 92 ? -5.021 -3.662 1.603 1.00 92.69 92 ASN A O 1
ATOM 749 N N . ARG A 1 93 ? -4.823 -5.770 2.367 1.00 89.56 93 ARG A N 1
ATOM 750 C CA . ARG A 1 93 ? -6.244 -5.941 2.718 1.00 89.56 93 ARG A CA 1
ATOM 751 C C . ARG A 1 93 ? -6.740 -4.870 3.683 1.00 89.56 93 ARG A C 1
ATOM 753 O O . ARG A 1 93 ? -7.852 -4.393 3.526 1.00 89.56 93 ARG A O 1
ATOM 760 N N . PHE A 1 94 ? -5.895 -4.463 4.628 1.00 85.31 94 PHE A N 1
ATOM 761 C CA . PHE A 1 94 ? -6.243 -3.416 5.579 1.00 85.31 94 PHE A CA 1
ATOM 762 C C . PHE A 1 94 ? -6.451 -2.068 4.880 1.00 85.31 94 PHE A C 1
ATOM 764 O O . PHE A 1 94 ? -7.453 -1.409 5.126 1.00 85.31 94 PHE A O 1
ATOM 771 N N . ALA A 1 95 ? -5.566 -1.687 3.951 1.00 86.69 95 ALA A N 1
ATOM 772 C CA . ALA A 1 95 ? -5.773 -0.476 3.158 1.00 86.69 95 ALA A CA 1
ATOM 773 C C . ALA A 1 95 ? -7.028 -0.553 2.285 1.00 86.69 95 ALA A C 1
ATOM 775 O O . ALA A 1 95 ? -7.792 0.404 2.230 1.00 86.69 95 ALA A O 1
ATOM 776 N N . LYS A 1 96 ? -7.278 -1.711 1.667 1.00 88.69 96 LYS A N 1
ATOM 777 C CA . LYS A 1 96 ? -8.485 -1.942 0.868 1.00 88.69 96 LYS A CA 1
ATOM 778 C C . LYS A 1 96 ? -9.759 -1.754 1.696 1.00 88.69 96 LYS A C 1
ATOM 780 O O . LYS A 1 96 ? -10.641 -1.009 1.291 1.00 88.69 96 LYS A O 1
ATOM 785 N N . GLU A 1 97 ? -9.817 -2.353 2.883 1.00 83.25 97 GLU A N 1
ATOM 786 C CA . GLU A 1 97 ? -10.943 -2.191 3.809 1.00 83.25 97 GLU A CA 1
ATOM 787 C C . GLU A 1 97 ? -11.119 -0.736 4.259 1.00 83.25 97 GLU A C 1
ATOM 789 O O . GLU A 1 97 ? -12.248 -0.268 4.380 1.00 83.25 97 GLU A O 1
ATOM 794 N N . VAL A 1 98 ? -10.022 -0.010 4.503 1.00 79.81 98 VAL A N 1
ATOM 795 C CA . VAL A 1 98 ? -10.079 1.418 4.846 1.00 79.81 98 VAL A CA 1
ATOM 796 C C . VAL A 1 98 ? -10.713 2.208 3.698 1.00 79.81 98 VAL A C 1
ATOM 798 O O . VAL A 1 98 ? -11.634 2.970 3.965 1.00 79.81 98 VAL A O 1
ATOM 801 N N . PHE A 1 99 ? -10.294 1.999 2.445 1.00 81.12 99 PHE A N 1
ATOM 802 C CA . PHE A 1 99 ? -10.837 2.717 1.283 1.00 81.12 99 PHE A CA 1
ATOM 803 C C . PHE A 1 99 ? -12.287 2.333 0.947 1.00 81.12 99 PHE A C 1
ATOM 805 O O . PHE A 1 99 ? -13.098 3.206 0.652 1.00 81.12 99 PHE A O 1
ATOM 812 N N . GLU A 1 100 ? -12.669 1.061 1.064 1.00 80.06 100 GLU A N 1
ATOM 813 C CA . GLU A 1 100 ? -14.049 0.604 0.813 1.00 80.06 100 GLU A CA 1
ATOM 814 C C . GLU A 1 100 ? -15.068 1.149 1.831 1.00 80.06 100 GLU A C 1
ATOM 816 O O . GLU A 1 100 ? -16.268 1.194 1.563 1.00 80.06 100 GLU A O 1
ATOM 821 N N . LEU A 1 101 ? -14.607 1.572 3.012 1.00 70.06 101 LEU A N 1
ATOM 822 C CA . LEU A 1 101 ? -15.446 2.179 4.049 1.00 70.06 101 LEU A CA 1
ATOM 823 C C . LEU A 1 101 ? -15.629 3.705 3.880 1.00 70.06 101 LEU A C 1
ATOM 825 O O . LEU A 1 101 ? -16.337 4.313 4.699 1.00 70.06 101 LEU A O 1
ATOM 829 N N . THR A 1 102 ? -14.990 4.330 2.877 1.00 56.88 102 THR A N 1
ATOM 830 C CA . THR A 1 102 ? -14.946 5.799 2.675 1.00 56.88 102 THR A CA 1
ATOM 831 C C . THR A 1 102 ? -15.893 6.373 1.639 1.00 56.88 102 THR A C 1
ATOM 833 O O . THR A 1 102 ? -16.157 7.601 1.793 1.00 56.88 102 THR A O 1
#

pLDDT: mean 81.34, std 14.02, range [49.19, 95.44]

Secondary structure (DSSP, 8-state):
-HHHHHHHHHHHHTTTTTT--SS-HHHHHHHHHHHHHHHH--B-TTT-SB-SSEEE-TTS-EEEHHHHHHHHHTTPEETTEEEEE--S--B-HHHHHHHHT-

Nearest PDB structures (foldseek):
  4wz0-assembly1_A  TM=7.111E-01  e=2.062E-02  Legionella pneumophila str. Paris
  4whv-assembly2_J  TM=6.334E-01  e=2.678E-02  Homo sapiens
  5gm6-assembly1_a  TM=7.831E-01  e=1.780E-01  Saccharomyces cerevisiae S288C
  4ayc-assembly1_A-2  TM=5.295E-01  e=2.509E-02  Homo sapiens
  7dco-assembly1_M  TM=7.889E-01  e=1.108E+00  Saccharomyces cerevisiae

InterPro domains:
  IPR003613 U-box domain [PF04564] (44-85)
  IPR013083 Zinc finger, RING/FYVE/PHD-type [G3DSA:3.30.40.10] (25-98)

Sequence (102 aa):
IKRRINKIKEKYFQAYDQILVAPQKDYKKMFTYLVEKIESLNECPLSFESLDNPAILPSGNTINEQFCKNLISSGSTDPFDCQKRIRSVVVNRFAKEVFELT

Solvent-accessible surface area (backbone atoms only — not comparable to full-atom values): 6104 Å² total; per-residue (Å²): 105,78,74,46,57,49,52,51,46,46,72,70,38,66,72,47,80,78,70,69,77,85,86,53,69,64,54,56,52,51,51,52,51,50,52,55,55,46,71,68,54,60,46,14,86,86,76,73,39,72,55,79,49,32,16,43,46,94,75,68,51,63,32,34,42,68,58,49,51,51,37,42,74,70,70,38,51,33,92,87,34,74,88,40,73,50,88,69,87,40,73,30,59,67,54,39,54,56,60,77,70,104

Organism: Euplotes crassus (NCBI:txid5936)

Radius of gyration: 15.76 Å; Cα contacts (8 Å, |Δi|>4): 112; chains: 1; bounding box: 35×24×46 Å

Foldseek 3Di:
DVVLLVVVCCVVCVVVVPDDDDDCPVVSVVVSVVLVVLVVPQAFPVPRHGAQFWWAAPVRGTGHQVVLVVCVVVQAADPVDRVHTSPDTHTPVVSNVSVVSD

Mean predicted aligned error: 7.72 Å